Protein AF-N1VCI5-F1 (afdb_monomer_lite)

Radius of gyration: 15.34 Å; chains: 1; bounding box: 33×34×43 Å

pLDDT: mean 76.14, std 16.05, range [39.78, 93.62]

Organism: NCBI:txid1246476

Foldseek 3Di:
DDPVVLVVLLVVLLVLLLVVCPDPVLVVLLVVLCVLCVVVVNNLQSLLLSLLVSLLVSPDDPVVLVVVVVCCVVPDPDDAPDDRLSDDPDDPDDNNRSVVVLVVQCVVVVQGSDLDLVSLQVSQCSHHVDQDADDPGSHGSSSSSNSSSVSSVPD

Secondary structure (DSSP, 8-state):
--HHHHHHHHHHHHHHHHHHHHSHHHHHHHHHHHHHHHHTT-GGGHHHHHHHHHHHHHH--HHHHHHHHHHHHHH-SSS---S-TT--TT-SS-HHHHHHHHHHHHHHTT--S---HHHHHHHHHHHHS--SPPTT-SS-HHHHHHHHHHHHT--

Structure (mmCIF, N/CA/C/O backbone):
data_AF-N1VCI5-F1
#
_entry.id   AF-N1VCI5-F1
#
loop_
_atom_site.group_PDB
_atom_site.id
_atom_site.type_symbol
_atom_site.label_atom_id
_atom_site.label_alt_id
_atom_site.label_comp_id
_atom_site.label_asym_id
_atom_site.label_entity_id
_atom_site.label_seq_id
_atom_site.pdbx_PDB_ins_code
_atom_site.Cartn_x
_atom_site.Cartn_y
_atom_site.Cartn_z
_atom_site.occupancy
_atom_site.B_iso_or_equiv
_atom_site.auth_seq_id
_atom_site.auth_comp_id
_atom_site.auth_asym_id
_atom_site.auth_atom_id
_atom_site.pdbx_PDB_model_num
ATOM 1 N N . MET A 1 1 ? 17.242 1.698 -20.749 1.00 58.31 1 MET A N 1
ATOM 2 C CA . MET A 1 1 ? 15.888 1.192 -21.056 1.00 58.31 1 MET A CA 1
ATOM 3 C C . MET A 1 1 ? 15.281 2.105 -22.108 1.00 58.31 1 MET A C 1
ATOM 5 O O . MET A 1 1 ? 15.396 3.317 -21.944 1.00 58.31 1 MET A O 1
ATOM 9 N N . LYS A 1 2 ? 14.758 1.581 -23.223 1.00 74.69 2 LYS A N 1
ATOM 10 C CA . LYS A 1 2 ? 14.123 2.431 -24.247 1.00 74.69 2 LYS A CA 1
ATOM 11 C C . LYS A 1 2 ? 12.756 2.888 -23.717 1.00 74.69 2 LYS A C 1
ATOM 13 O O . LYS A 1 2 ? 12.156 2.175 -22.921 1.00 74.69 2 LYS A O 1
ATOM 18 N N . ARG A 1 3 ? 12.247 4.055 -24.143 1.00 75.00 3 ARG A N 1
ATOM 19 C CA . ARG A 1 3 ? 10.933 4.576 -23.687 1.00 75.00 3 ARG A CA 1
ATOM 20 C C . ARG A 1 3 ? 9.802 3.545 -23.842 1.00 75.00 3 ARG A C 1
ATOM 22 O O . ARG A 1 3 ? 9.004 3.387 -22.929 1.00 75.00 3 ARG A O 1
ATOM 29 N N . ALA A 1 4 ? 9.819 2.783 -24.935 1.00 78.31 4 ALA A N 1
ATOM 30 C CA . ALA A 1 4 ? 8.857 1.712 -25.197 1.00 78.31 4 ALA A CA 1
ATOM 31 C C . ALA A 1 4 ? 8.882 0.587 -24.139 1.00 78.31 4 ALA A C 1
ATOM 33 O O . ALA A 1 4 ? 7.831 0.100 -23.734 1.00 78.31 4 ALA A O 1
ATOM 34 N N . ASP A 1 5 ? 10.064 0.211 -23.639 1.00 80.25 5 ASP A N 1
ATOM 35 C CA . ASP A 1 5 ? 10.198 -0.829 -22.609 1.00 80.25 5 ASP A CA 1
ATOM 36 C C . ASP A 1 5 ? 9.600 -0.358 -21.271 1.00 80.25 5 ASP A C 1
ATOM 38 O O . ASP A 1 5 ? 9.019 -1.142 -20.521 1.00 80.25 5 ASP A O 1
ATOM 42 N N . GLN A 1 6 ? 9.719 0.942 -20.983 1.00 80.19 6 GLN A N 1
ATOM 43 C CA . GLN A 1 6 ? 9.170 1.556 -19.777 1.00 80.19 6 GLN A CA 1
ATOM 44 C C . GLN A 1 6 ? 7.643 1.642 -19.822 1.00 80.19 6 GLN A C 1
ATOM 46 O O . GLN A 1 6 ? 6.981 1.313 -18.841 1.00 80.19 6 GLN A O 1
ATOM 51 N N . GLU A 1 7 ? 7.083 2.054 -20.959 1.00 85.50 7 GLU A N 1
ATOM 52 C CA . GLU A 1 7 ? 5.633 2.100 -21.167 1.00 85.50 7 GLU A CA 1
ATOM 53 C C . GLU A 1 7 ? 5.015 0.705 -21.054 1.00 85.50 7 GLU A C 1
ATOM 55 O O . GLU A 1 7 ? 4.020 0.525 -20.348 1.00 85.50 7 GLU A O 1
ATOM 60 N N . TYR A 1 8 ? 5.649 -0.299 -21.663 1.00 86.50 8 TYR A N 1
ATOM 61 C CA . TYR A 1 8 ? 5.215 -1.688 -21.548 1.00 86.50 8 TYR A CA 1
ATOM 62 C C . TYR A 1 8 ? 5.256 -2.190 -20.096 1.00 86.50 8 TYR A C 1
ATOM 64 O O . TYR A 1 8 ? 4.297 -2.804 -19.624 1.00 86.50 8 TYR A O 1
ATOM 72 N N . ALA A 1 9 ? 6.328 -1.889 -19.354 1.00 84.31 9 ALA A N 1
ATOM 73 C CA . ALA A 1 9 ? 6.438 -2.260 -17.945 1.00 84.31 9 ALA A CA 1
ATOM 74 C C . ALA A 1 9 ? 5.326 -1.630 -17.090 1.00 84.31 9 ALA A C 1
ATOM 76 O O . ALA A 1 9 ? 4.718 -2.322 -16.274 1.00 84.31 9 ALA A O 1
ATOM 77 N N . VAL A 1 10 ? 5.013 -0.348 -17.309 1.00 88.56 10 VAL A N 1
ATOM 78 C CA . VAL A 1 10 ? 3.917 0.350 -16.615 1.00 88.56 10 VAL A CA 1
ATOM 79 C C . VAL A 1 10 ? 2.564 -0.282 -16.940 1.00 88.56 10 VAL A C 1
ATOM 81 O O . VAL A 1 10 ? 1.775 -0.527 -16.027 1.00 88.56 10 VAL A O 1
ATOM 84 N N . GLN A 1 11 ? 2.290 -0.583 -18.211 1.00 90.19 11 GLN A N 1
ATOM 85 C CA . GLN A 1 11 ? 1.029 -1.209 -18.624 1.00 90.19 11 GLN A CA 1
ATOM 86 C C . GLN A 1 11 ? 0.854 -2.597 -18.003 1.00 90.19 11 GLN A C 1
ATOM 88 O O . GLN A 1 11 ? -0.189 -2.881 -17.410 1.00 90.19 11 GLN A O 1
ATOM 93 N N . LEU A 1 12 ? 1.889 -3.439 -18.072 1.00 89.38 12 LEU A N 1
ATOM 94 C CA . LEU A 1 12 ? 1.866 -4.780 -17.490 1.00 89.38 12 LEU A CA 1
ATOM 95 C C . LEU A 1 12 ? 1.676 -4.731 -15.970 1.00 89.38 12 LEU A C 1
ATOM 97 O O . LEU A 1 12 ? 0.895 -5.501 -15.413 1.00 89.38 12 LEU A O 1
ATOM 101 N N . TYR A 1 13 ? 2.372 -3.814 -15.300 1.00 90.00 13 TYR A N 1
ATOM 102 C CA . TYR A 1 13 ? 2.244 -3.608 -13.863 1.00 90.00 13 TYR A CA 1
ATOM 103 C C . TYR A 1 13 ? 0.833 -3.157 -13.474 1.00 90.00 13 TYR A C 1
ATOM 105 O O . TYR A 1 13 ? 0.225 -3.720 -12.568 1.00 90.00 13 TYR A O 1
ATOM 113 N N . THR A 1 14 ? 0.277 -2.194 -14.213 1.00 92.81 14 THR A N 1
ATOM 114 C CA . THR A 1 14 ? -1.094 -1.703 -14.015 1.00 92.81 14 THR A CA 1
ATOM 115 C C . THR A 1 14 ? -2.109 -2.832 -14.153 1.00 92.81 14 THR A C 1
ATOM 117 O O . THR A 1 14 ? -2.995 -2.966 -13.312 1.00 92.81 14 THR A O 1
ATOM 120 N N . TRP A 1 15 ? -1.968 -3.669 -15.185 1.00 91.56 15 TRP A N 1
ATOM 121 C CA . TRP A 1 15 ? -2.847 -4.817 -15.394 1.00 91.56 15 TRP A CA 1
ATOM 122 C C . TRP A 1 15 ? -2.779 -5.811 -14.229 1.00 91.56 15 TRP A C 1
ATOM 124 O O . TRP A 1 15 ? -3.820 -6.203 -13.710 1.00 91.56 15 TRP A O 1
ATOM 134 N N . ARG A 1 16 ? -1.571 -6.142 -13.748 1.00 90.88 16 ARG A N 1
ATOM 135 C CA . ARG A 1 16 ? -1.387 -7.018 -12.577 1.00 90.88 16 ARG A CA 1
ATOM 136 C C . ARG A 1 16 ? -2.042 -6.457 -11.319 1.00 90.88 16 ARG A C 1
ATOM 138 O O . ARG A 1 16 ? -2.711 -7.194 -10.604 1.00 90.88 16 ARG A O 1
ATOM 145 N N . LEU A 1 17 ? -1.871 -5.160 -11.056 1.00 91.62 17 LEU A N 1
ATOM 146 C CA . LEU A 1 17 ? -2.495 -4.527 -9.896 1.00 91.62 17 LEU A CA 1
ATOM 147 C C . LEU A 1 17 ? -4.023 -4.525 -9.990 1.00 91.62 17 LEU A C 1
ATOM 149 O O . LEU A 1 17 ? -4.669 -4.733 -8.968 1.00 91.62 17 LEU A O 1
ATOM 153 N N . ARG A 1 18 ? -4.601 -4.324 -11.181 1.00 93.62 18 ARG A N 1
ATOM 154 C CA . ARG A 1 18 ? -6.057 -4.418 -11.389 1.00 93.62 18 ARG A CA 1
ATOM 155 C C . ARG A 1 18 ? -6.574 -5.829 -11.125 1.00 93.62 18 ARG A C 1
ATOM 157 O O . ARG A 1 18 ? -7.467 -5.993 -10.303 1.00 93.62 18 ARG A O 1
ATOM 164 N N . ASP A 1 19 ? -5.956 -6.831 -11.744 1.00 91.75 19 ASP A N 1
ATOM 165 C CA . ASP A 1 19 ? -6.318 -8.241 -11.550 1.00 91.75 19 ASP A CA 1
ATOM 166 C C . ASP A 1 19 ? -6.253 -8.638 -10.065 1.00 91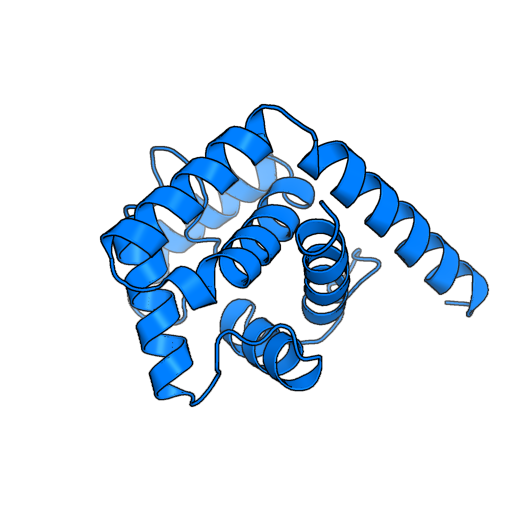.75 19 ASP A C 1
ATOM 168 O O . ASP A 1 19 ? -7.195 -9.187 -9.487 1.00 91.75 19 ASP A O 1
ATOM 172 N N . TYR A 1 20 ? -5.173 -8.253 -9.382 1.00 90.12 20 TYR A N 1
ATOM 173 C CA . TYR A 1 20 ? -5.030 -8.537 -7.962 1.00 90.12 20 TYR A CA 1
ATOM 174 C C . TYR A 1 20 ? -6.003 -7.731 -7.079 1.00 90.12 20 TYR A C 1
ATOM 176 O O . TYR A 1 20 ? -6.474 -8.258 -6.063 1.00 90.12 20 TYR A O 1
ATOM 184 N N . ALA A 1 21 ? -6.363 -6.500 -7.455 1.00 91.19 21 ALA A N 1
ATOM 185 C CA . ALA A 1 21 ? -7.360 -5.700 -6.740 1.00 91.19 21 ALA A CA 1
ATOM 186 C C . ALA A 1 21 ? -8.756 -6.355 -6.754 1.00 91.19 21 ALA A C 1
ATOM 188 O O . ALA A 1 21 ? -9.493 -6.279 -5.768 1.00 91.19 21 ALA A O 1
ATOM 189 N N . GLU A 1 22 ? -9.098 -7.079 -7.820 1.00 91.75 22 GLU A N 1
ATOM 190 C CA . GLU A 1 22 ? -10.356 -7.829 -7.928 1.00 91.75 22 GLU A CA 1
ATOM 191 C C . GLU A 1 22 ? -10.360 -9.125 -7.092 1.00 91.75 22 GLU A C 1
ATOM 193 O O . GLU A 1 22 ? -11.418 -9.703 -6.787 1.00 91.75 22 GLU A O 1
ATOM 198 N N . SER A 1 23 ? -9.190 -9.581 -6.637 1.00 90.00 23 SER A N 1
ATOM 199 C CA . SER A 1 23 ? -9.070 -10.799 -5.839 1.00 90.00 23 SER A CA 1
ATOM 200 C C . SER A 1 23 ? -9.863 -10.718 -4.524 1.00 90.00 23 SER A C 1
ATOM 202 O O . SER A 1 23 ? -9.940 -9.694 -3.838 1.00 90.00 23 SER A O 1
ATOM 204 N N . ALA A 1 24 ? -10.443 -11.847 -4.102 1.00 87.25 24 ALA A N 1
ATOM 205 C CA . ALA A 1 24 ? -11.151 -11.935 -2.819 1.00 87.25 24 ALA A CA 1
ATOM 206 C C . ALA A 1 24 ? -10.225 -11.694 -1.610 1.00 87.25 24 ALA A C 1
ATOM 208 O O . ALA A 1 24 ? -10.678 -11.348 -0.516 1.00 87.25 24 ALA A O 1
ATOM 209 N N . GLN A 1 25 ? -8.919 -11.913 -1.775 1.00 85.62 25 GLN A N 1
ATOM 210 C CA . GLN A 1 25 ? -7.925 -11.622 -0.749 1.00 85.62 25 GLN A CA 1
ATOM 211 C C . GLN A 1 25 ? -7.778 -10.116 -0.546 1.00 85.62 25 GLN A C 1
ATOM 213 O O . GLN A 1 25 ? -7.931 -9.647 0.585 1.00 85.62 25 GLN A O 1
ATOM 218 N N . PHE A 1 26 ? -7.532 -9.368 -1.623 1.00 88.19 26 PHE A N 1
ATOM 219 C CA . PHE A 1 26 ? -7.369 -7.924 -1.535 1.00 88.19 26 PHE A CA 1
ATOM 220 C C . PHE A 1 26 ? -8.660 -7.241 -1.078 1.00 88.19 26 PHE A C 1
ATOM 222 O O . PHE A 1 26 ? -8.623 -6.465 -0.127 1.00 88.19 26 PHE A O 1
ATOM 229 N N . ARG A 1 27 ? -9.823 -7.615 -1.634 1.00 90.06 27 ARG A N 1
ATOM 230 C CA . ARG A 1 27 ? -11.120 -7.040 -1.229 1.00 90.06 27 ARG A CA 1
ATOM 231 C C . ARG A 1 27 ? -11.401 -7.170 0.269 1.00 90.06 27 ARG A C 1
ATOM 233 O O . ARG A 1 27 ? -11.847 -6.212 0.895 1.00 90.06 27 ARG A O 1
ATOM 240 N N . ARG A 1 28 ? -11.087 -8.319 0.883 1.00 86.44 28 ARG A N 1
ATOM 241 C CA . ARG A 1 28 ? -11.224 -8.505 2.343 1.00 86.44 28 ARG A CA 1
ATOM 242 C C . ARG A 1 28 ? -10.301 -7.581 3.136 1.00 86.44 28 ARG A C 1
ATOM 244 O O . ARG A 1 28 ? -10.693 -7.069 4.182 1.00 86.44 28 ARG A O 1
ATOM 251 N N . MET A 1 29 ? -9.077 -7.380 2.655 1.00 85.94 29 MET A N 1
ATOM 252 C CA . MET A 1 29 ? -8.115 -6.480 3.286 1.00 85.94 29 MET A CA 1
ATOM 253 C C . MET A 1 29 ? -8.546 -5.017 3.149 1.00 85.94 29 MET A C 1
ATOM 255 O O . MET A 1 29 ? -8.586 -4.316 4.157 1.00 85.94 29 MET A O 1
ATOM 259 N N . ALA A 1 30 ? -8.948 -4.589 1.951 1.00 89.88 30 ALA A N 1
ATOM 260 C CA . ALA A 1 30 ? -9.464 -3.249 1.690 1.00 89.88 30 ALA A CA 1
ATOM 261 C C . ALA A 1 30 ? -10.689 -2.943 2.565 1.00 89.88 30 ALA A C 1
ATOM 263 O O . ALA A 1 30 ? -10.712 -1.937 3.264 1.00 89.88 30 ALA A O 1
ATOM 264 N N . GLN A 1 31 ? -11.662 -3.859 2.649 1.00 90.75 31 GLN A N 1
ATOM 265 C CA . GLN A 1 31 ? -12.815 -3.708 3.548 1.00 90.75 31 GLN A CA 1
ATOM 266 C C . GLN A 1 31 ? -12.405 -3.550 5.015 1.00 90.75 31 GLN A C 1
ATOM 268 O O . GLN A 1 31 ? -13.010 -2.772 5.749 1.00 90.75 31 GLN A O 1
ATOM 273 N N . ARG A 1 32 ? -11.381 -4.283 5.465 1.00 88.69 32 ARG A N 1
ATOM 274 C CA . ARG A 1 32 ? -10.871 -4.159 6.834 1.00 88.69 32 ARG A CA 1
ATOM 275 C C . ARG A 1 32 ? -10.215 -2.799 7.075 1.00 88.69 32 ARG A C 1
ATOM 277 O O . ARG A 1 32 ? -10.390 -2.253 8.160 1.00 88.69 32 ARG A O 1
ATOM 284 N N . ILE A 1 33 ? -9.489 -2.273 6.087 1.00 89.81 33 ILE A N 1
ATOM 285 C CA . ILE A 1 33 ? -8.920 -0.921 6.124 1.00 89.81 33 ILE A CA 1
ATOM 286 C C . ILE A 1 33 ? -10.054 0.101 6.216 1.00 89.81 33 ILE A C 1
ATOM 288 O O . ILE A 1 33 ? -10.072 0.850 7.184 1.00 89.81 33 ILE A O 1
ATOM 292 N N . HIS A 1 34 ? -11.036 0.052 5.308 1.00 91.50 34 HIS A N 1
ATOM 293 C CA . HIS A 1 34 ? -12.176 0.975 5.293 1.00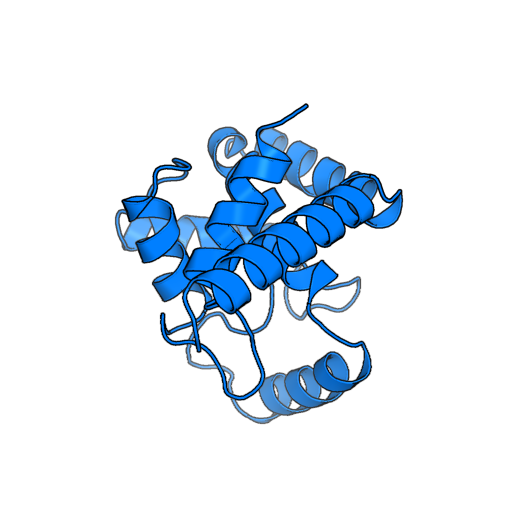 91.50 34 HIS A CA 1
ATOM 294 C C . HIS A 1 34 ? -12.941 0.996 6.618 1.00 91.50 34 HIS A C 1
ATOM 296 O O . HIS A 1 34 ? -13.117 2.062 7.200 1.00 91.50 34 HIS A O 1
ATOM 302 N N . ARG A 1 35 ? -13.330 -0.176 7.143 1.00 89.81 35 ARG A N 1
ATOM 303 C CA . ARG A 1 35 ? -14.041 -0.263 8.431 1.00 89.81 35 ARG A CA 1
ATOM 304 C C . ARG A 1 35 ? -13.232 0.338 9.571 1.00 89.81 35 ARG A C 1
ATOM 306 O O . ARG A 1 35 ? -13.787 0.989 10.447 1.00 89.81 35 ARG A O 1
ATOM 313 N N . TYR A 1 36 ? -11.922 0.094 9.577 1.00 88.44 36 TYR A N 1
ATOM 314 C CA . TYR A 1 36 ? -11.057 0.645 10.607 1.00 88.44 36 TYR A CA 1
ATOM 315 C C . TYR A 1 36 ? -10.953 2.167 10.496 1.00 88.44 36 TYR A C 1
ATOM 317 O O . TYR A 1 36 ? -11.175 2.860 11.484 1.00 88.44 36 TYR A O 1
ATOM 325 N N . THR A 1 37 ? -10.648 2.685 9.306 1.00 89.81 37 THR A N 1
ATOM 326 C CA . THR A 1 37 ? -10.525 4.128 9.071 1.00 89.81 37 THR A CA 1
ATOM 327 C C . THR A 1 37 ? -11.823 4.867 9.351 1.00 89.81 37 THR A C 1
ATOM 329 O O . THR A 1 37 ? -11.782 5.958 9.893 1.00 89.81 37 THR A O 1
ATOM 332 N N . GLU A 1 38 ? -12.968 4.260 9.049 1.00 90.81 38 GLU A N 1
ATOM 333 C CA . GLU A 1 38 ? -14.278 4.806 9.400 1.00 90.81 38 GLU A CA 1
ATOM 334 C C . GLU A 1 38 ? -14.477 4.842 10.918 1.00 90.81 38 GLU A C 1
ATOM 336 O O . GLU A 1 38 ? -14.804 5.885 11.473 1.00 90.81 38 GLU A O 1
ATOM 341 N N . SER A 1 39 ? -14.183 3.740 11.616 1.00 88.25 39 SER A N 1
ATOM 342 C CA . SER A 1 39 ? -14.325 3.675 13.078 1.00 88.25 39 SER A CA 1
ATOM 343 C C . SER A 1 39 ? -13.381 4.604 13.851 1.00 88.25 39 SER A C 1
ATOM 345 O O . SER A 1 39 ? -13.678 4.968 14.985 1.00 88.25 39 SER A O 1
ATOM 347 N N . ALA A 1 40 ? -12.237 4.953 13.259 1.00 85.31 40 ALA A N 1
ATOM 348 C CA . ALA A 1 40 ? -11.179 5.740 13.887 1.00 85.31 40 ALA A CA 1
ATOM 349 C C . ALA A 1 40 ? -11.135 7.202 13.404 1.00 85.31 40 ALA A C 1
ATOM 351 O O . ALA A 1 40 ? -10.190 7.908 13.748 1.00 85.31 40 ALA A O 1
ATOM 352 N N . ASP A 1 41 ? -12.125 7.642 12.616 1.00 89.19 41 ASP A N 1
ATOM 353 C CA . ASP A 1 41 ? -12.209 8.998 12.047 1.00 89.19 41 ASP A CA 1
ATOM 354 C C . ASP A 1 41 ? -10.984 9.381 11.182 1.00 89.19 41 ASP A C 1
ATOM 356 O O . ASP A 1 41 ? -10.400 10.458 11.282 1.00 89.19 41 ASP A O 1
ATOM 360 N N . TYR A 1 42 ? -10.561 8.433 10.339 1.00 88.56 42 TYR A N 1
ATOM 361 C CA . TYR A 1 42 ? -9.463 8.545 9.369 1.00 88.56 42 TYR A CA 1
ATOM 362 C C . TYR A 1 42 ? -9.917 8.196 7.944 1.00 88.56 42 TYR A C 1
ATOM 364 O O . TYR A 1 42 ? -9.144 7.633 7.161 1.00 88.56 42 TYR A O 1
ATOM 372 N N . ILE A 1 43 ? -11.185 8.448 7.614 1.00 88.12 43 ILE A N 1
ATOM 373 C CA . ILE A 1 43 ? -11.820 8.053 6.344 1.00 88.12 43 ILE A CA 1
ATOM 374 C C . ILE A 1 43 ? -11.006 8.543 5.142 1.00 88.12 43 ILE A C 1
ATOM 376 O O . ILE A 1 43 ? -10.837 7.816 4.162 1.00 88.12 43 ILE A O 1
ATOM 380 N N . GLU A 1 44 ? -10.437 9.742 5.246 1.00 89.50 44 GLU A N 1
ATOM 381 C CA . GLU A 1 44 ? -9.638 10.373 4.205 1.00 89.50 44 GLU A CA 1
ATOM 382 C C . GLU A 1 44 ? -8.384 9.560 3.834 1.00 89.50 44 GLU A C 1
ATOM 384 O O . GLU A 1 44 ? -7.930 9.609 2.693 1.00 89.50 44 GLU A O 1
ATOM 389 N N . TRP A 1 45 ? -7.869 8.731 4.749 1.00 89.75 45 TRP A N 1
ATOM 390 C CA . TRP A 1 45 ? -6.684 7.897 4.525 1.00 89.75 45 TRP A CA 1
ATOM 391 C C . TRP A 1 45 ? -6.981 6.582 3.810 1.00 89.75 45 TRP A C 1
ATOM 393 O O . TRP A 1 45 ? -6.048 5.940 3.326 1.00 89.75 45 TRP A O 1
ATOM 403 N N . ALA A 1 46 ? -8.242 6.151 3.739 1.00 90.38 46 ALA A N 1
ATOM 404 C CA . ALA A 1 46 ? -8.586 4.795 3.321 1.00 90.38 46 ALA A CA 1
ATOM 405 C C . ALA A 1 46 ? -8.015 4.434 1.940 1.00 90.38 46 ALA A C 1
ATOM 407 O O . ALA A 1 46 ? -7.378 3.393 1.790 1.00 90.38 46 ALA A O 1
ATOM 408 N N . ASN A 1 47 ? -8.149 5.326 0.955 1.00 91.06 47 ASN A N 1
ATOM 409 C CA . ASN A 1 47 ? -7.669 5.075 -0.406 1.00 91.06 47 ASN A CA 1
ATOM 410 C C . ASN A 1 47 ? -6.138 5.013 -0.488 1.00 91.06 47 ASN A C 1
ATOM 412 O O . ASN A 1 47 ? -5.588 4.153 -1.179 1.00 91.06 47 ASN A O 1
ATOM 416 N N . LEU A 1 48 ? -5.437 5.875 0.253 1.00 89.88 48 LEU A N 1
ATOM 417 C CA . LEU A 1 48 ? -3.977 5.845 0.330 1.00 89.88 48 LEU A CA 1
ATOM 418 C C . LEU A 1 48 ? -3.494 4.543 0.988 1.00 89.88 48 LEU A C 1
ATOM 420 O O . LEU A 1 48 ? -2.605 3.873 0.465 1.00 89.88 48 LEU A O 1
ATOM 424 N N . LEU A 1 49 ? -4.127 4.138 2.091 1.00 89.31 49 LEU A N 1
ATOM 425 C CA . LEU A 1 49 ? -3.815 2.896 2.804 1.00 89.31 49 LEU A CA 1
ATOM 426 C C . LEU A 1 49 ? -4.104 1.655 1.943 1.00 89.31 49 LEU A C 1
ATOM 428 O O . LEU A 1 49 ? -3.284 0.738 1.903 1.00 89.31 49 LEU A O 1
ATOM 432 N N . CYS A 1 50 ? -5.213 1.643 1.199 1.00 90.62 50 CYS A N 1
ATOM 433 C CA . CYS A 1 50 ? -5.527 0.599 0.223 1.00 90.62 50 CYS A CA 1
ATOM 434 C C . CYS A 1 50 ? -4.500 0.550 -0.918 1.00 90.62 50 CYS A C 1
ATOM 436 O O . CYS A 1 50 ? -4.094 -0.540 -1.312 1.00 90.62 50 CYS A O 1
ATOM 438 N N . SER A 1 51 ? -4.024 1.701 -1.401 1.00 90.81 51 SER A N 1
ATOM 439 C CA . SER A 1 51 ? -2.997 1.774 -2.452 1.00 90.81 51 SER A CA 1
ATOM 440 C C . SER A 1 51 ? -1.667 1.182 -1.984 1.00 90.81 51 SER A C 1
ATOM 442 O O . SER A 1 51 ? -1.070 0.369 -2.686 1.00 90.81 51 SER A O 1
ATOM 444 N N . ILE A 1 52 ? -1.236 1.514 -0.762 1.00 86.81 52 ILE A N 1
ATOM 445 C CA . ILE A 1 52 ? -0.046 0.918 -0.131 1.00 86.81 52 ILE A CA 1
ATOM 446 C C . ILE A 1 52 ? -0.227 -0.593 -0.004 1.00 86.81 52 ILE A C 1
ATOM 448 O O . ILE A 1 52 ? 0.642 -1.365 -0.400 1.00 86.81 52 ILE A O 1
ATOM 452 N N . ALA A 1 53 ? -1.370 -1.027 0.530 1.00 86.38 53 ALA A N 1
ATOM 453 C CA . ALA A 1 53 ? -1.655 -2.441 0.711 1.00 86.38 53 ALA A CA 1
ATOM 454 C C . ALA A 1 53 ? -1.652 -3.201 -0.627 1.00 86.38 53 ALA A C 1
ATOM 456 O O . ALA A 1 53 ? -1.202 -4.347 -0.675 1.00 86.38 53 ALA A O 1
ATOM 457 N N . LEU A 1 54 ? -2.110 -2.569 -1.711 1.00 89.00 54 LEU A N 1
ATOM 458 C CA . LEU A 1 54 ? -2.135 -3.155 -3.047 1.00 89.00 54 LEU A CA 1
ATOM 459 C C . LEU A 1 54 ? -0.715 -3.382 -3.581 1.00 89.00 54 LEU A C 1
ATOM 461 O O . LEU A 1 54 ? -0.394 -4.507 -3.959 1.00 89.00 54 LEU A O 1
ATOM 465 N N . VAL A 1 55 ? 0.153 -2.364 -3.521 1.00 87.38 55 VAL A N 1
ATOM 466 C CA . VAL A 1 55 ? 1.569 -2.485 -3.922 1.00 87.38 55 VAL A CA 1
ATOM 467 C C . VAL A 1 55 ? 2.277 -3.560 -3.097 1.00 87.38 55 VAL A C 1
ATOM 469 O O . VAL A 1 55 ? 2.868 -4.491 -3.642 1.00 87.38 55 VAL A O 1
ATOM 472 N N . GLU A 1 56 ? 2.176 -3.470 -1.771 1.00 81.00 56 GLU A N 1
ATOM 473 C CA . GLU A 1 56 ? 2.926 -4.330 -0.849 1.00 81.00 56 GLU A CA 1
ATOM 474 C C . GLU A 1 56 ? 2.522 -5.804 -0.943 1.00 81.00 56 GLU A C 1
ATOM 476 O O . GLU A 1 56 ? 3.348 -6.695 -0.725 1.00 81.00 56 GLU A O 1
ATOM 481 N N . THR A 1 57 ? 1.252 -6.086 -1.246 1.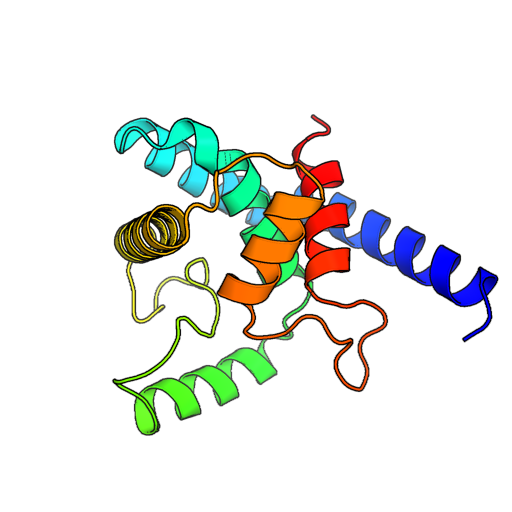00 80.44 57 THR A N 1
ATOM 482 C CA . THR A 1 57 ? 0.767 -7.469 -1.324 1.00 80.44 57 THR A CA 1
ATOM 483 C C . THR A 1 57 ? 0.823 -8.069 -2.728 1.00 80.44 57 THR A C 1
ATOM 485 O O . THR A 1 57 ? 0.884 -9.295 -2.822 1.00 80.44 57 THR A O 1
ATOM 488 N N . ASN A 1 58 ? 0.900 -7.248 -3.783 1.00 82.81 58 ASN A N 1
ATOM 489 C CA . ASN A 1 58 ? 1.169 -7.710 -5.146 1.00 82.81 58 ASN A CA 1
ATOM 490 C C . ASN A 1 58 ? 2.648 -8.082 -5.361 1.00 82.81 58 ASN A C 1
ATOM 492 O O . ASN A 1 58 ? 2.944 -9.123 -5.943 1.00 82.81 58 ASN A O 1
ATOM 496 N N . GLU A 1 59 ? 3.585 -7.258 -4.876 1.00 70.19 59 GLU A N 1
ATOM 497 C CA . GLU A 1 59 ? 5.009 -7.380 -5.236 1.00 70.19 59 GLU A CA 1
ATOM 498 C C . GLU A 1 59 ? 5.794 -8.438 -4.440 1.00 70.19 59 GLU A C 1
ATOM 500 O O . GLU A 1 59 ? 6.761 -9.016 -4.942 1.00 70.19 59 GLU A O 1
ATOM 505 N N . ARG A 1 60 ? 5.425 -8.739 -3.187 1.00 58.62 60 ARG A N 1
ATOM 506 C CA . ARG A 1 60 ? 6.314 -9.535 -2.319 1.00 58.62 60 ARG A CA 1
ATOM 507 C C . ARG A 1 60 ? 6.097 -11.047 -2.432 1.00 58.62 60 ARG A C 1
ATOM 509 O O . ARG A 1 60 ? 5.143 -11.605 -1.878 1.00 58.62 60 ARG A O 1
ATOM 516 N N . ARG A 1 61 ? 7.063 -11.766 -3.020 1.00 52.06 61 ARG A N 1
ATOM 517 C CA . ARG A 1 61 ? 7.182 -13.242 -2.922 1.00 52.06 61 ARG A CA 1
ATOM 518 C C . ARG A 1 61 ? 7.261 -13.690 -1.451 1.00 52.06 61 ARG A C 1
ATOM 520 O O . ARG A 1 61 ? 8.055 -13.147 -0.691 1.00 52.06 61 ARG A O 1
ATOM 527 N N . LEU A 1 62 ? 6.477 -14.707 -1.062 1.00 50.19 62 LEU A N 1
ATOM 528 C CA . LEU A 1 62 ? 6.384 -15.271 0.307 1.00 50.19 62 LEU A CA 1
ATOM 529 C C . LEU A 1 62 ? 7.734 -15.507 1.003 1.00 50.19 62 LEU A C 1
ATOM 531 O O . LEU A 1 62 ? 7.845 -15.266 2.199 1.00 50.19 62 LEU A O 1
ATOM 535 N N . LEU A 1 63 ? 8.750 -15.951 0.262 1.00 42.16 63 LEU A N 1
ATOM 536 C CA . LEU A 1 63 ? 10.059 -16.314 0.813 1.00 42.16 63 LEU A CA 1
ATOM 537 C C . LEU A 1 63 ? 10.885 -15.106 1.278 1.00 42.16 63 LEU A C 1
ATOM 539 O O . LEU A 1 63 ? 11.523 -15.178 2.324 1.00 42.16 63 LEU A O 1
ATOM 543 N N . ILE A 1 64 ? 10.823 -13.983 0.558 1.00 52.12 64 ILE A N 1
ATOM 544 C CA . ILE A 1 64 ? 11.533 -12.749 0.936 1.00 52.12 64 ILE A CA 1
ATOM 545 C C . ILE A 1 64 ? 10.939 -12.188 2.244 1.00 52.12 64 ILE A C 1
ATOM 547 O O . ILE A 1 64 ? 11.680 -11.747 3.120 1.00 52.12 64 ILE A O 1
ATOM 551 N N . ARG A 1 65 ? 9.622 -12.371 2.455 1.00 54.94 65 ARG A N 1
ATOM 552 C CA . ARG A 1 65 ? 8.898 -11.974 3.683 1.00 54.94 65 ARG A CA 1
ATOM 553 C C . ARG A 1 65 ? 9.439 -12.645 4.949 1.00 54.94 65 ARG A C 1
ATOM 555 O O . ARG A 1 65 ? 9.457 -12.029 6.008 1.00 54.94 65 ARG A O 1
ATOM 562 N N . GLY A 1 66 ? 9.852 -13.912 4.860 1.00 45.81 66 GLY A N 1
ATOM 563 C CA . GLY A 1 66 ? 10.358 -14.659 6.017 1.00 45.81 66 GLY A CA 1
ATOM 564 C C . GLY A 1 66 ? 11.745 -14.193 6.463 1.00 45.81 66 GLY A C 1
ATOM 565 O O . GLY A 1 66 ? 12.024 -14.109 7.660 1.00 45.81 66 GLY A O 1
ATOM 566 N N . VAL A 1 67 ? 12.599 -13.843 5.499 1.00 51.38 67 VAL A N 1
ATOM 567 C CA . VAL A 1 67 ? 13.977 -13.402 5.753 1.00 51.38 67 VAL A CA 1
ATOM 568 C C . VAL A 1 67 ? 13.994 -11.996 6.349 1.00 51.38 67 VAL A C 1
ATOM 570 O O . VAL A 1 67 ? 14.648 -11.772 7.367 1.00 51.38 67 VAL A O 1
ATOM 573 N N . GLU A 1 68 ? 13.217 -11.073 5.778 1.00 51.28 68 GLU A N 1
ATOM 574 C CA . GLU A 1 68 ? 13.113 -9.695 6.273 1.00 51.28 68 GLU A CA 1
ATOM 575 C C . GLU A 1 68 ? 12.502 -9.634 7.684 1.00 51.28 68 GLU A C 1
ATOM 577 O O . GLU A 1 68 ? 12.999 -8.906 8.542 1.00 51.28 68 GLU A O 1
ATOM 582 N N . TRP A 1 69 ? 11.479 -10.454 7.964 1.00 52.69 69 TRP A N 1
ATOM 583 C CA . TRP A 1 69 ? 10.885 -10.584 9.300 1.00 52.69 69 TRP A CA 1
ATOM 584 C C . TRP A 1 69 ? 11.907 -11.036 10.348 1.00 52.69 69 TRP A C 1
ATOM 586 O O . TRP A 1 69 ? 12.016 -10.435 11.417 1.00 52.69 69 TRP A O 1
ATOM 596 N N . THR A 1 70 ? 12.687 -12.066 10.016 1.00 50.41 70 THR A N 1
ATOM 597 C CA . THR A 1 70 ? 13.707 -12.624 10.911 1.00 50.41 70 THR A CA 1
ATOM 598 C C . THR A 1 70 ? 14.781 -11.582 11.221 1.00 50.41 70 THR A C 1
ATOM 600 O O . THR A 1 70 ? 15.139 -11.385 12.380 1.00 50.41 70 THR A O 1
ATOM 603 N N . PHE A 1 71 ? 15.237 -10.843 10.208 1.00 53.41 71 PHE A N 1
ATOM 604 C CA . PHE A 1 71 ? 16.212 -9.772 10.397 1.00 53.41 71 PHE A CA 1
ATOM 605 C C . PHE A 1 71 ? 15.652 -8.593 11.197 1.00 53.41 71 PHE A C 1
ATOM 607 O O . PHE A 1 71 ? 16.342 -8.086 12.076 1.00 53.41 71 PHE A O 1
ATOM 614 N N . HIS A 1 72 ? 14.410 -8.165 10.957 1.00 52.97 72 HIS A N 1
ATOM 615 C CA . HIS A 1 72 ? 13.871 -6.994 11.648 1.00 52.97 72 HIS A CA 1
ATOM 616 C C . HIS A 1 72 ? 13.611 -7.261 13.141 1.00 52.97 72 HIS A C 1
ATOM 618 O O . HIS A 1 72 ? 13.900 -6.390 13.968 1.00 52.97 72 HIS A O 1
ATOM 624 N N . VAL A 1 73 ? 13.142 -8.467 13.493 1.00 55.72 73 VAL A N 1
ATOM 625 C CA . VAL A 1 73 ? 12.973 -8.911 14.891 1.00 55.72 73 VAL A CA 1
ATOM 626 C C . VAL A 1 73 ? 14.320 -9.030 15.608 1.00 55.72 73 VAL A C 1
ATOM 628 O O . VAL A 1 73 ? 14.417 -8.667 16.779 1.00 55.72 73 VAL A O 1
ATOM 631 N N . LEU A 1 74 ? 15.361 -9.505 14.917 1.00 52.22 74 LEU A N 1
ATOM 632 C CA . LEU A 1 74 ? 16.682 -9.718 15.513 1.00 52.22 74 LEU A CA 1
ATOM 633 C C . LEU A 1 74 ? 17.553 -8.452 15.570 1.00 52.22 74 LEU A C 1
ATOM 635 O O . LEU A 1 74 ? 18.400 -8.359 16.454 1.00 52.22 74 LEU A O 1
ATOM 639 N N . ALA A 1 75 ? 17.372 -7.487 14.659 1.00 49.88 75 ALA A N 1
ATOM 640 C CA . ALA A 1 75 ? 18.348 -6.412 14.458 1.00 49.88 75 ALA A CA 1
ATOM 641 C C . ALA A 1 75 ? 17.913 -5.006 14.919 1.00 49.88 75 ALA A C 1
ATOM 643 O O . ALA A 1 75 ? 18.779 -4.227 15.314 1.00 49.88 75 ALA A O 1
ATOM 644 N N . PHE A 1 76 ? 16.624 -4.628 14.896 1.00 49.28 76 PHE A N 1
ATOM 645 C CA . PHE A 1 76 ? 16.255 -3.207 15.056 1.00 49.28 76 PHE A CA 1
ATOM 646 C C . PHE A 1 76 ? 14.940 -2.958 15.805 1.00 49.28 76 PHE A C 1
ATOM 648 O O . PHE A 1 76 ? 13.869 -2.858 15.215 1.00 49.28 76 PHE A O 1
ATOM 655 N N . GLY A 1 77 ? 15.048 -2.685 17.108 1.00 45.78 77 GLY A N 1
ATOM 656 C CA . GLY A 1 77 ? 13.996 -2.033 17.898 1.00 45.78 77 GLY A CA 1
ATOM 657 C C . GLY A 1 77 ? 13.974 -0.496 17.804 1.00 45.78 77 GLY A C 1
ATOM 658 O O . GLY A 1 77 ? 13.324 0.129 18.641 1.00 45.78 77 GLY A O 1
ATOM 659 N N . ARG A 1 78 ? 14.717 0.151 16.882 1.00 44.00 78 ARG A N 1
ATOM 660 C CA . ARG A 1 78 ? 15.021 1.598 17.009 1.00 44.00 78 ARG A CA 1
ATOM 661 C C . ARG A 1 78 ? 14.968 2.522 15.782 1.00 44.00 78 ARG A C 1
ATOM 663 O O . ARG A 1 78 ? 15.168 3.715 15.985 1.00 44.00 78 ARG A O 1
ATOM 670 N N . SER A 1 79 ? 14.635 2.106 14.563 1.00 40.09 79 SER A N 1
ATOM 671 C CA . SER A 1 79 ? 14.678 3.071 13.443 1.00 40.09 79 SER A CA 1
ATOM 672 C C . SER A 1 79 ? 13.811 2.690 12.252 1.00 40.09 79 SER A C 1
ATOM 674 O O . SER A 1 79 ? 14.027 1.640 11.667 1.00 40.09 79 SER A O 1
ATOM 676 N N . GLY A 1 80 ? 12.905 3.605 11.878 1.00 43.50 80 GLY A N 1
ATOM 677 C CA . GLY A 1 80 ? 12.153 3.595 10.619 1.00 43.50 80 GLY A CA 1
ATOM 678 C C . GLY A 1 80 ? 11.042 2.547 10.567 1.00 43.50 80 GLY A C 1
ATOM 679 O O . GLY A 1 80 ? 11.280 1.370 10.798 1.00 43.50 80 GLY A O 1
ATOM 680 N N . LEU A 1 81 ? 9.813 2.967 10.252 1.00 45.31 81 LEU A N 1
ATOM 681 C CA . LEU A 1 81 ? 8.789 2.031 9.788 1.00 45.31 81 LEU A CA 1
ATOM 682 C C . LEU A 1 81 ? 9.351 1.331 8.544 1.00 45.31 81 LEU A C 1
ATOM 684 O O . LEU A 1 81 ? 9.383 1.945 7.487 1.00 45.31 81 LEU A O 1
ATOM 688 N N . THR A 1 82 ? 9.795 0.083 8.642 1.00 46.81 82 THR A N 1
ATOM 689 C CA . THR A 1 82 ? 9.999 -0.745 7.450 1.00 46.81 82 THR A CA 1
ATOM 690 C C . THR A 1 82 ? 9.295 -2.085 7.619 1.00 46.81 82 THR A C 1
ATOM 692 O O . THR A 1 82 ? 9.172 -2.600 8.728 1.00 46.81 82 THR A O 1
ATOM 695 N N . LEU A 1 83 ? 8.821 -2.614 6.481 1.00 51.09 83 LEU A N 1
ATOM 696 C CA . LEU A 1 83 ? 8.155 -3.913 6.266 1.00 51.09 83 LEU A CA 1
ATOM 697 C C . LEU A 1 83 ? 6.625 -4.000 6.458 1.00 51.09 83 LEU A C 1
ATOM 699 O O . LEU A 1 83 ? 6.122 -5.012 6.929 1.00 51.09 83 LEU A O 1
ATOM 703 N N . GLY A 1 84 ? 5.859 -3.001 6.002 1.00 51.44 84 GLY A N 1
ATOM 704 C CA . GLY A 1 84 ? 4.445 -3.219 5.644 1.00 51.44 84 GLY A CA 1
ATOM 705 C C . GLY A 1 84 ? 3.467 -3.493 6.817 1.00 51.44 84 GLY A C 1
ATOM 706 O O . GLY A 1 84 ? 3.239 -4.641 7.181 1.00 51.44 84 GLY A O 1
ATOM 707 N N . PRO A 1 85 ? 2.737 -2.494 7.337 1.00 51.25 85 PRO A N 1
ATOM 708 C CA . PRO A 1 85 ? 1.841 -2.565 8.494 1.00 51.25 85 PRO A CA 1
ATOM 709 C C . PRO A 1 85 ? 0.601 -3.414 8.203 1.00 51.25 85 PRO A C 1
ATOM 711 O O . PRO A 1 85 ? -0.096 -3.864 9.110 1.00 51.25 85 PRO A O 1
ATOM 714 N N . PHE A 1 86 ? 0.326 -3.619 6.915 1.00 55.00 86 PHE A N 1
ATOM 715 C CA . PHE A 1 86 ? -0.804 -4.374 6.403 1.00 55.00 86 PHE A CA 1
ATOM 716 C C . PHE A 1 86 ? -0.524 -5.885 6.320 1.00 55.00 86 PHE A C 1
ATOM 718 O O . PHE A 1 86 ? -1.411 -6.650 5.939 1.00 55.00 86 PHE A O 1
ATOM 725 N 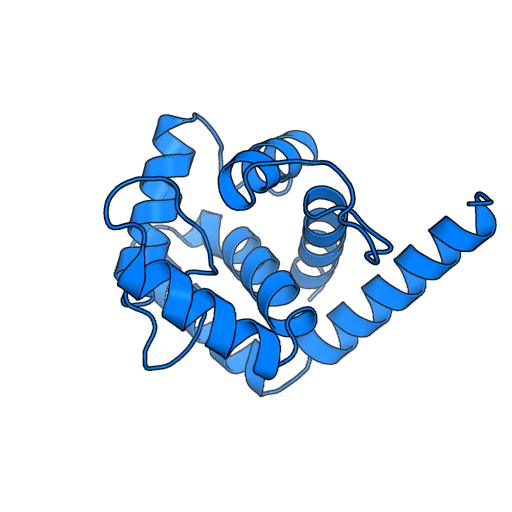N . GLN A 1 87 ? 0.680 -6.347 6.687 1.00 50.56 87 GLN A N 1
ATOM 726 C CA . GLN A 1 87 ? 1.077 -7.747 6.535 1.00 50.56 87 GLN A CA 1
ATOM 727 C C . GLN A 1 87 ? 0.664 -8.641 7.723 1.00 50.56 87 GLN A C 1
ATOM 729 O O . GLN A 1 87 ? 1.302 -8.665 8.761 1.00 50.56 87 GLN A O 1
ATOM 734 N N . LEU A 1 88 ? -0.341 -9.496 7.493 1.00 40.12 88 LEU A N 1
ATOM 735 C CA . LEU A 1 88 ? -0.593 -10.792 8.158 1.00 40.12 88 LEU A CA 1
ATOM 736 C C . LEU A 1 88 ? -0.960 -10.827 9.661 1.00 40.12 88 LEU A C 1
ATOM 738 O O . LEU A 1 88 ? -0.659 -9.959 10.470 1.00 40.12 88 LEU A O 1
ATOM 742 N N . ARG A 1 89 ? -1.616 -11.941 10.027 1.00 39.81 89 ARG A N 1
ATOM 743 C CA . ARG A 1 89 ? -2.094 -12.342 11.370 1.00 39.81 89 ARG A CA 1
ATOM 744 C C . ARG A 1 89 ? -1.028 -12.248 12.482 1.00 39.81 89 ARG A C 1
ATOM 746 O O . ARG A 1 89 ? -1.408 -12.199 13.645 1.00 39.81 89 ARG A O 1
ATOM 753 N N . ASN A 1 90 ? 0.254 -12.183 12.103 1.00 39.78 90 ASN A N 1
ATOM 754 C CA . ASN A 1 90 ? 1.429 -12.186 12.977 1.00 39.78 90 ASN A CA 1
ATOM 755 C C . ASN A 1 90 ? 2.377 -10.987 12.737 1.00 39.78 90 ASN A C 1
ATOM 757 O O . ASN A 1 90 ? 3.544 -11.073 13.118 1.00 39.78 90 ASN A O 1
ATOM 761 N N . SER A 1 91 ? 1.936 -9.894 12.090 1.00 48.59 91 SER A N 1
ATOM 762 C CA . SER A 1 91 ? 2.741 -8.658 12.089 1.00 48.59 91 SER A CA 1
ATOM 763 C C . SER A 1 91 ? 3.046 -8.251 13.535 1.00 48.59 91 SER A C 1
ATOM 765 O O . SER A 1 91 ? 2.178 -8.417 14.403 1.00 48.59 91 SER A O 1
ATOM 767 N N . PRO A 1 92 ? 4.244 -7.695 13.816 1.00 50.72 92 PRO A N 1
ATOM 768 C CA . PRO A 1 92 ? 4.576 -7.219 15.157 1.00 50.72 92 PRO A CA 1
ATOM 769 C C . PRO A 1 92 ? 3.563 -6.177 15.644 1.00 50.72 92 PRO A C 1
ATOM 771 O O . PRO A 1 92 ? 3.401 -5.983 16.849 1.00 50.72 92 PRO A O 1
ATOM 774 N N . TRP A 1 93 ? 2.865 -5.511 14.719 1.00 54.81 93 TRP A N 1
ATOM 775 C CA . TRP A 1 93 ? 1.838 -4.523 15.010 1.00 54.81 93 TRP A CA 1
ATOM 776 C C . TRP A 1 93 ? 0.460 -5.007 14.564 1.00 54.81 93 TRP A C 1
ATOM 778 O O . TRP A 1 93 ? 0.271 -5.515 13.456 1.00 54.81 93 TRP A O 1
ATOM 788 N N . LYS A 1 94 ? -0.546 -4.776 15.414 1.00 70.06 94 LYS A N 1
ATOM 789 C CA . LYS A 1 94 ? -1.946 -4.864 14.993 1.00 70.06 94 LYS A CA 1
ATOM 790 C C . LYS A 1 94 ? -2.173 -3.848 13.874 1.00 70.06 94 LYS A C 1
ATOM 792 O O . LYS A 1 94 ? -1.669 -2.731 13.965 1.00 70.06 94 LYS A O 1
ATOM 797 N N . LEU A 1 95 ? -2.974 -4.220 12.872 1.00 73.00 95 LEU A N 1
ATOM 798 C CA . LEU A 1 95 ? -3.349 -3.346 11.751 1.00 73.00 95 LEU A CA 1
ATOM 799 C C . LEU A 1 95 ? -3.720 -1.927 12.218 1.00 73.00 95 LEU A C 1
ATOM 801 O O . LEU A 1 95 ? -3.248 -0.954 11.646 1.00 73.00 95 LEU A O 1
ATOM 805 N N . SER A 1 96 ? -4.509 -1.828 13.290 1.00 76.88 96 SER A N 1
ATOM 806 C CA . SER A 1 96 ? -4.929 -0.563 13.897 1.00 76.88 96 SER A CA 1
ATOM 807 C C . SER A 1 96 ? -3.752 0.306 14.342 1.00 76.88 96 SER A C 1
ATOM 809 O O . SER A 1 96 ? -3.576 1.416 13.852 1.00 76.88 96 SER A O 1
ATOM 811 N N . SER A 1 97 ? -2.878 -0.241 15.191 1.00 77.00 97 SER A N 1
ATOM 812 C CA . SER A 1 97 ? -1.678 0.443 15.688 1.00 77.00 97 SER A CA 1
ATOM 813 C C . SER A 1 97 ? -0.730 0.846 14.564 1.00 77.00 97 SER A C 1
ATOM 815 O O . SER A 1 97 ? -0.001 1.829 14.663 1.00 77.00 97 SER A O 1
ATOM 817 N N . ALA A 1 98 ? -0.713 0.056 13.499 1.00 76.75 98 ALA A N 1
ATOM 818 C CA . ALA A 1 98 ? 0.150 0.267 12.363 1.00 76.75 98 ALA A CA 1
ATOM 819 C C . ALA A 1 98 ? -0.373 1.409 11.466 1.00 76.75 98 ALA A C 1
ATOM 821 O O . ALA A 1 98 ? 0.407 2.278 11.075 1.00 76.75 98 ALA A O 1
ATOM 822 N N . ILE A 1 99 ? -1.694 1.474 11.248 1.00 82.44 99 ILE A N 1
ATOM 823 C CA . ILE A 1 99 ? -2.374 2.608 10.604 1.00 82.44 99 ILE A CA 1
ATOM 824 C C . ILE A 1 99 ? -2.214 3.887 11.440 1.00 82.44 99 ILE A C 1
ATOM 826 O O . ILE A 1 99 ? -1.788 4.905 10.907 1.00 82.44 99 ILE A O 1
ATOM 830 N N . GLU A 1 100 ? -2.477 3.845 12.749 1.00 82.94 100 GLU A N 1
ATOM 831 C CA . GLU A 1 100 ? -2.334 5.011 13.637 1.00 82.94 100 GLU A CA 1
ATOM 832 C C . GLU A 1 100 ? -0.919 5.591 13.603 1.00 82.94 100 GLU A C 1
ATOM 834 O O . GLU A 1 100 ? -0.734 6.792 13.418 1.00 82.94 100 GLU A O 1
ATOM 839 N N . ARG A 1 101 ? 0.103 4.737 13.753 1.00 79.75 101 ARG A N 1
ATOM 840 C CA . ARG A 1 101 ? 1.508 5.166 13.714 1.00 79.75 101 ARG A CA 1
ATOM 841 C C . ARG A 1 101 ? 1.867 5.804 12.384 1.00 79.75 101 ARG A C 1
ATOM 843 O O . ARG A 1 101 ? 2.586 6.802 12.369 1.00 79.75 101 ARG A O 1
ATOM 850 N N . LEU A 1 102 ? 1.378 5.231 11.291 1.00 80.75 102 LEU A N 1
ATOM 851 C CA . LEU A 1 102 ? 1.597 5.756 9.956 1.00 80.75 102 LEU A CA 1
ATOM 852 C C . LEU A 1 102 ? 0.967 7.142 9.787 1.00 80.75 102 LEU A C 1
ATOM 854 O O . LEU A 1 102 ? 1.660 8.072 9.381 1.00 80.75 102 LEU A O 1
ATOM 858 N N . ILE A 1 103 ? -0.301 7.302 10.167 1.00 84.88 103 ILE A N 1
ATOM 859 C CA . ILE A 1 103 ? -1.013 8.585 10.095 1.00 84.88 103 ILE A CA 1
ATOM 860 C C . ILE A 1 103 ? -0.329 9.630 10.980 1.00 84.88 103 ILE A C 1
ATOM 862 O O . ILE A 1 103 ? -0.078 10.751 10.540 1.00 84.88 103 ILE A O 1
ATOM 866 N N . LEU A 1 104 ? 0.043 9.269 12.212 1.00 84.62 104 LEU A N 1
ATOM 867 C CA . LEU A 1 104 ? 0.776 10.156 13.118 1.00 84.62 104 LEU A CA 1
ATOM 868 C C . LEU A 1 104 ? 2.112 10.602 12.519 1.00 84.62 104 LEU A C 1
ATOM 870 O O . LEU A 1 104 ? 2.470 11.776 12.621 1.00 84.62 104 LEU A O 1
ATOM 874 N N . LEU A 1 105 ? 2.856 9.689 11.891 1.00 80.69 105 LEU A N 1
ATOM 875 C CA . LEU A 1 105 ? 4.122 10.023 11.248 1.00 80.69 105 LEU A CA 1
ATOM 876 C C . LEU A 1 105 ? 3.918 10.940 10.036 1.00 80.69 105 LEU A C 1
ATOM 878 O O . LEU A 1 105 ? 4.641 11.926 9.902 1.00 80.69 105 LEU A O 1
ATOM 882 N N . ALA A 1 106 ? 2.933 10.645 9.188 1.00 83.56 106 ALA A N 1
ATOM 883 C CA . ALA A 1 106 ? 2.615 11.450 8.015 1.00 83.56 106 ALA A CA 1
ATOM 884 C C . ALA A 1 106 ? 2.180 12.869 8.412 1.00 83.56 106 ALA A C 1
ATOM 886 O O . ALA A 1 106 ? 2.753 13.843 7.924 1.00 83.56 106 ALA A O 1
ATOM 887 N N . ARG A 1 107 ? 1.292 13.002 9.409 1.00 86.69 107 ARG A N 1
ATOM 888 C CA . ARG A 1 107 ? 0.879 14.299 9.973 1.00 86.69 107 ARG A CA 1
ATOM 889 C C . ARG A 1 107 ? 2.062 15.084 10.549 1.00 86.69 107 ARG A C 1
ATOM 891 O O . ARG A 1 107 ? 2.197 16.269 10.263 1.00 86.69 107 ARG A O 1
ATOM 898 N N . ARG A 1 108 ? 2.977 14.437 11.288 1.00 84.88 108 ARG A N 1
ATOM 899 C CA . ARG A 1 108 ? 4.218 15.081 11.784 1.00 84.88 108 ARG A CA 1
ATOM 900 C C . ARG A 1 108 ? 5.110 15.609 10.660 1.00 84.88 108 ARG A C 1
ATOM 902 O O . ARG A 1 108 ? 5.862 16.552 10.874 1.00 84.88 108 ARG A O 1
ATOM 909 N N . ARG A 1 109 ? 5.050 14.986 9.483 1.00 80.94 109 ARG A N 1
ATOM 910 C CA . ARG A 1 109 ? 5.786 15.389 8.279 1.00 80.94 109 ARG A CA 1
ATOM 911 C C . ARG A 1 109 ? 4.975 16.307 7.360 1.00 80.94 109 ARG A C 1
ATOM 913 O O . ARG A 1 109 ? 5.467 16.618 6.285 1.00 80.94 109 ARG A O 1
ATOM 920 N N . GLN A 1 110 ? 3.782 16.738 7.782 1.00 87.88 110 GLN A N 1
ATOM 921 C CA . GLN A 1 110 ? 2.856 17.553 6.986 1.00 87.88 110 GLN A CA 1
ATOM 922 C C . GLN A 1 110 ? 2.499 16.910 5.635 1.00 87.88 110 GLN A C 1
ATOM 924 O O . GLN A 1 110 ? 2.285 17.596 4.642 1.00 87.88 110 GLN A O 1
ATOM 929 N N . ILE A 1 111 ? 2.447 15.577 5.595 1.00 86.62 111 ILE A N 1
ATOM 930 C CA . ILE A 1 111 ? 2.003 14.820 4.426 1.00 86.62 111 ILE A CA 1
ATOM 931 C C . ILE A 1 111 ? 0.537 14.476 4.649 1.00 86.62 111 ILE A C 1
ATOM 933 O O . ILE A 1 111 ? 0.203 13.790 5.618 1.00 86.62 111 ILE A O 1
ATOM 937 N N . GLY A 1 112 ? -0.322 14.990 3.774 1.00 86.06 112 GLY A N 1
ATOM 938 C CA . GLY A 1 112 ? -1.749 14.719 3.806 1.00 86.06 112 GLY A CA 1
ATOM 939 C C . GLY A 1 112 ? -2.134 13.421 3.079 1.00 86.06 112 GLY A C 1
ATOM 940 O O . GLY A 1 112 ? -1.293 12.773 2.447 1.00 86.06 112 GLY A O 1
ATOM 941 N N . PRO A 1 113 ? -3.404 13.014 3.205 1.00 86.75 113 PRO A N 1
ATOM 942 C CA . PRO A 1 113 ? -3.960 11.792 2.618 1.00 86.75 113 PRO A CA 1
ATOM 943 C C . PRO A 1 113 ? -4.219 11.894 1.105 1.00 86.75 113 PRO A C 1
ATOM 945 O O . PRO A 1 113 ? -4.652 10.924 0.483 1.00 86.75 113 PRO A O 1
ATOM 948 N N . GLU A 1 114 ? -4.030 13.073 0.511 1.00 87.25 114 GLU A N 1
ATOM 949 C CA . GLU A 1 114 ? -4.427 13.349 -0.861 1.00 87.25 114 GLU A CA 1
ATOM 950 C C . GLU A 1 114 ? -3.615 12.502 -1.843 1.00 87.25 114 GLU A C 1
ATOM 952 O O . GLU A 1 114 ? -2.388 12.417 -1.769 1.00 87.25 114 GLU A O 1
ATOM 957 N N . LEU A 1 115 ? -4.295 11.951 -2.848 1.00 81.75 115 LEU A N 1
ATOM 958 C CA . LEU A 1 115 ? -3.674 11.164 -3.919 1.00 81.75 115 LEU A CA 1
ATOM 959 C C . LEU A 1 115 ? -2.978 12.045 -4.977 1.00 81.75 115 LEU A C 1
ATOM 961 O O . LEU A 1 115 ? -2.805 11.639 -6.123 1.00 81.75 115 LEU A O 1
ATOM 965 N N . ALA A 1 116 ? -2.591 13.266 -4.605 1.00 81.88 116 ALA A N 1
ATOM 966 C CA . ALA A 1 116 ? -1.836 14.163 -5.462 1.00 81.88 116 ALA A CA 1
ATOM 967 C C . ALA A 1 116 ? -0.403 13.643 -5.643 1.00 81.88 116 ALA A C 1
ATOM 969 O O . ALA A 1 116 ? 0.225 13.170 -4.696 1.00 81.88 116 ALA A O 1
ATOM 970 N N . ASP A 1 117 ? 0.149 13.793 -6.847 1.00 78.06 117 ASP A N 1
ATOM 971 C CA . ASP A 1 117 ? 1.459 13.248 -7.224 1.00 78.06 117 ASP A CA 1
ATOM 972 C C . ASP A 1 117 ? 2.597 13.601 -6.256 1.00 78.06 117 ASP A C 1
ATOM 974 O O . ASP A 1 117 ? 3.455 12.760 -5.960 1.00 78.06 117 ASP A O 1
ATOM 978 N N . LEU A 1 118 ? 2.614 14.846 -5.769 1.00 78.06 118 LEU A N 1
ATOM 979 C CA . LEU A 1 118 ? 3.618 15.333 -4.825 1.00 78.06 118 LEU A CA 1
ATOM 980 C C . LEU A 1 118 ? 3.467 14.662 -3.453 1.00 78.06 118 LEU A C 1
ATOM 982 O O . LEU A 1 118 ? 4.460 14.206 -2.886 1.00 78.06 118 LEU A O 1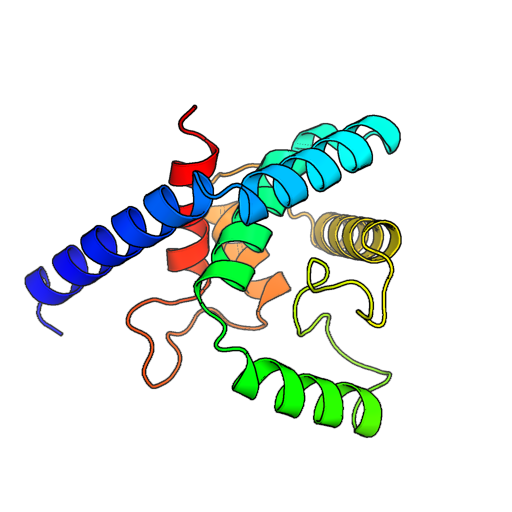
ATOM 986 N N . ASN A 1 119 ? 2.234 14.532 -2.956 1.00 83.69 119 ASN A N 1
ATOM 987 C CA . ASN A 1 119 ? 1.952 13.885 -1.674 1.00 83.69 119 ASN A CA 1
ATOM 988 C C . ASN A 1 119 ? 2.239 12.389 -1.737 1.00 83.69 119 ASN A C 1
ATOM 990 O O . ASN A 1 119 ? 2.926 11.882 -0.856 1.00 83.69 119 ASN A O 1
ATOM 994 N N . LEU A 1 120 ? 1.853 11.706 -2.818 1.00 84.69 120 LEU A N 1
ATOM 995 C CA . LEU A 1 120 ? 2.197 10.299 -3.041 1.00 84.69 120 LEU A CA 1
ATOM 996 C C . LEU A 1 120 ? 3.710 10.076 -3.084 1.00 84.69 120 LEU A C 1
ATOM 998 O O . LEU A 1 120 ? 4.204 9.109 -2.511 1.00 84.69 120 LEU A O 1
ATOM 1002 N N . SER A 1 121 ? 4.463 10.977 -3.718 1.00 83.88 121 SER A N 1
ATOM 1003 C CA . SER A 1 121 ? 5.925 10.866 -3.793 1.00 83.88 121 SER A CA 1
ATOM 1004 C C . SER A 1 121 ? 6.590 11.110 -2.434 1.00 83.88 121 SER A C 1
ATOM 1006 O O . SER A 1 121 ? 7.470 10.349 -2.031 1.00 83.88 121 SER A O 1
ATOM 1008 N N . ASN A 1 122 ? 6.153 12.136 -1.699 1.00 82.75 122 ASN A N 1
ATOM 1009 C CA . ASN A 1 122 ? 6.638 12.426 -0.347 1.00 82.75 122 ASN A CA 1
ATOM 1010 C C . ASN A 1 122 ? 6.294 11.296 0.625 1.00 82.75 122 ASN A C 1
ATOM 1012 O O . ASN A 1 122 ? 7.125 10.888 1.438 1.00 82.75 122 ASN A O 1
ATOM 1016 N N . PHE A 1 123 ? 5.086 10.753 0.503 1.00 82.62 123 PHE A N 1
ATOM 1017 C CA . PHE A 1 123 ? 4.636 9.625 1.290 1.00 82.62 123 PHE A CA 1
ATOM 1018 C C . PHE A 1 123 ? 5.434 8.364 0.958 1.00 82.62 123 PHE A C 1
ATOM 1020 O O . PHE A 1 123 ? 5.925 7.708 1.866 1.00 82.62 123 PHE A O 1
ATOM 1027 N N . ALA A 1 124 ? 5.632 8.044 -0.321 1.00 80.38 124 ALA A N 1
ATOM 1028 C CA . ALA A 1 124 ? 6.440 6.909 -0.759 1.00 80.38 124 ALA A CA 1
ATOM 1029 C C . ALA A 1 124 ? 7.871 6.971 -0.205 1.00 80.38 124 ALA A C 1
ATOM 1031 O O . ALA A 1 124 ? 8.389 5.959 0.256 1.00 80.38 124 ALA A O 1
ATOM 1032 N N . LYS A 1 125 ? 8.481 8.162 -0.164 1.00 77.12 125 LYS A N 1
ATOM 1033 C CA . LYS A 1 125 ? 9.789 8.378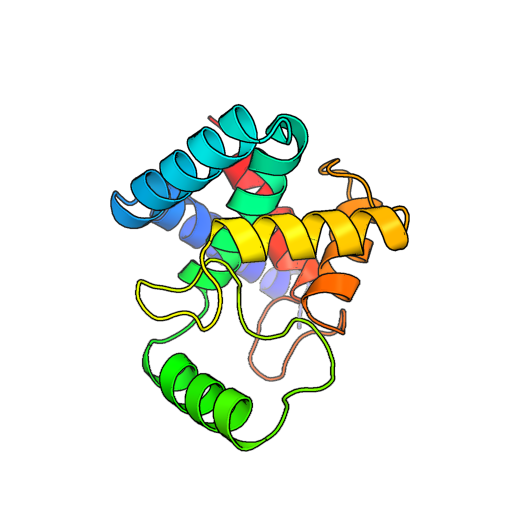 0.477 1.00 77.12 125 LYS A CA 1
ATOM 1034 C C . LYS A 1 125 ? 9.744 8.161 1.983 1.00 77.12 125 LYS A C 1
ATOM 1036 O O . LYS A 1 125 ? 10.628 7.509 2.528 1.00 77.12 125 LYS A O 1
ATOM 1041 N N . LEU A 1 126 ? 8.724 8.695 2.657 1.00 77.62 126 LEU A N 1
ATOM 1042 C CA . LEU A 1 126 ? 8.520 8.480 4.091 1.00 77.62 126 LEU A CA 1
ATOM 1043 C C . LEU A 1 126 ? 8.333 6.990 4.413 1.00 77.62 126 LEU A C 1
ATOM 1045 O O . LEU A 1 126 ? 8.800 6.517 5.445 1.00 77.62 126 LEU A O 1
ATOM 1049 N N . TRP A 1 127 ? 7.632 6.289 3.527 1.00 74.38 127 TRP A N 1
ATOM 1050 C CA . TRP A 1 127 ? 7.227 4.900 3.653 1.00 74.38 127 TRP A CA 1
ATOM 1051 C C . TRP A 1 127 ? 8.367 3.917 3.403 1.00 74.38 127 TRP A C 1
ATOM 1053 O O . TRP A 1 127 ? 8.612 3.019 4.201 1.00 74.38 127 TRP A O 1
ATOM 1063 N N . TYR A 1 128 ? 9.040 4.086 2.270 1.00 71.69 128 TYR A N 1
ATOM 1064 C CA . TYR A 1 128 ? 10.016 3.144 1.737 1.00 71.69 128 TYR A CA 1
ATOM 1065 C C . TYR A 1 128 ? 11.460 3.549 2.071 1.00 71.69 128 TYR A C 1
ATOM 1067 O O . TYR A 1 128 ? 12.386 2.761 1.934 1.00 71.69 128 TYR A O 1
ATOM 1075 N N . GLY A 1 129 ? 11.668 4.792 2.518 1.00 67.19 129 GLY A N 1
ATOM 1076 C CA . GLY A 1 129 ? 12.977 5.349 2.859 1.00 67.19 129 GLY A CA 1
ATOM 1077 C C . GLY A 1 129 ? 13.747 5.931 1.670 1.00 67.19 129 GLY A C 1
ATOM 1078 O O . GLY A 1 129 ? 14.693 6.687 1.882 1.00 67.19 129 GLY A O 1
ATOM 1079 N N . HIS A 1 130 ? 13.340 5.637 0.430 1.00 67.75 130 HIS A N 1
ATOM 1080 C CA . HIS A 1 130 ? 13.973 6.153 -0.786 1.00 67.75 130 HIS A CA 1
ATOM 1081 C C . HIS A 1 130 ? 13.022 6.195 -1.996 1.00 67.75 130 HIS A C 1
ATOM 1083 O O . HIS A 1 130 ? 11.916 5.659 -1.956 1.00 67.75 130 HIS A O 1
ATOM 1089 N N . ASP A 1 131 ? 13.455 6.834 -3.089 1.00 70.19 131 ASP A N 1
ATOM 1090 C CA . ASP A 1 131 ? 12.699 6.999 -4.343 1.00 70.19 131 ASP A CA 1
ATOM 1091 C C . ASP A 1 131 ? 13.358 6.390 -5.590 1.00 70.19 131 ASP A C 1
ATOM 1093 O O . ASP A 1 131 ? 12.761 6.423 -6.669 1.00 70.19 131 ASP A O 1
ATOM 1097 N N . PHE A 1 132 ? 14.553 5.811 -5.462 1.00 71.81 132 PHE A N 1
ATOM 1098 C CA . PHE A 1 132 ? 15.224 5.137 -6.571 1.00 71.81 132 PHE A CA 1
ATOM 1099 C C . PHE A 1 132 ? 14.587 3.776 -6.902 1.00 71.81 132 PHE A C 1
ATOM 1101 O O . PHE A 1 132 ? 13.857 3.188 -6.100 1.00 71.81 132 PHE A O 1
ATOM 1108 N N . VAL A 1 133 ? 14.860 3.284 -8.113 1.00 73.75 133 VAL A N 1
ATOM 1109 C CA . VAL A 1 133 ? 14.460 1.947 -8.573 1.00 73.75 133 VAL A CA 1
ATOM 1110 C C . VAL A 1 133 ? 15.407 0.916 -7.965 1.00 73.75 133 VAL A C 1
ATOM 1112 O O . VAL A 1 133 ? 16.619 1.015 -8.153 1.00 73.75 133 VAL A O 1
ATOM 1115 N N . GLU A 1 134 ? 14.871 -0.065 -7.242 1.00 69.75 134 GLU A N 1
ATOM 1116 C CA . GLU A 1 134 ? 15.682 -1.162 -6.710 1.00 69.75 134 GLU A CA 1
ATOM 1117 C C . GLU A 1 134 ? 16.259 -2.034 -7.825 1.00 69.75 134 GLU A C 1
ATOM 1119 O O . GLU A 1 134 ? 15.645 -2.231 -8.877 1.00 69.75 134 GLU A O 1
ATOM 1124 N N . THR A 1 135 ? 17.434 -2.610 -7.577 1.00 68.06 135 THR A N 1
ATOM 1125 C CA . THR A 1 135 ? 18.066 -3.550 -8.503 1.00 68.06 135 THR A CA 1
ATOM 1126 C C . THR A 1 135 ? 17.126 -4.719 -8.799 1.00 68.06 135 THR A C 1
ATOM 1128 O O . THR A 1 135 ? 16.763 -5.478 -7.905 1.00 68.06 135 THR A O 1
ATOM 1131 N N . GLY A 1 136 ? 16.751 -4.881 -10.069 1.00 68.44 136 GLY A N 1
ATOM 1132 C CA . GLY A 1 136 ? 15.838 -5.938 -10.515 1.00 68.44 136 GLY A CA 1
ATOM 1133 C C . GLY A 1 136 ? 14.354 -5.554 -10.517 1.00 68.44 136 GLY A C 1
ATOM 1134 O O . GLY A 1 136 ? 13.546 -6.338 -11.011 1.00 68.44 136 GLY A O 1
ATOM 1135 N N . SER A 1 137 ? 13.992 -4.357 -10.045 1.00 71.00 137 SER A N 1
ATOM 1136 C CA . SER A 1 137 ? 12.651 -3.797 -10.230 1.00 71.00 137 SER A CA 1
ATOM 1137 C C . SER A 1 137 ? 12.559 -2.997 -11.532 1.00 71.00 137 SER A C 1
ATOM 1139 O O . SER A 1 137 ? 13.509 -2.333 -11.947 1.00 71.00 137 SER A O 1
ATOM 1141 N N . ALA A 1 138 ? 11.391 -3.031 -12.175 1.00 78.06 138 ALA A N 1
ATOM 1142 C CA . ALA A 1 138 ? 11.098 -2.195 -13.340 1.00 78.06 138 ALA A CA 1
ATOM 1143 C C . ALA A 1 138 ? 10.634 -0.777 -12.957 1.00 78.06 138 ALA A C 1
ATOM 1145 O O . ALA A 1 138 ? 10.682 0.132 -13.785 1.00 78.06 138 ALA A O 1
ATOM 1146 N N . LEU A 1 139 ? 10.164 -0.587 -11.719 1.00 83.06 139 LEU A N 1
ATOM 1147 C CA . LEU A 1 139 ? 9.545 0.650 -11.239 1.00 83.06 139 LEU A CA 1
ATOM 1148 C C . LEU A 1 139 ? 10.066 1.017 -9.847 1.00 83.06 139 LEU A C 1
ATOM 1150 O O . LEU A 1 139 ? 10.373 0.149 -9.028 1.00 83.06 139 LEU A O 1
ATOM 1154 N N . SER A 1 140 ? 10.140 2.316 -9.559 1.00 85.31 140 SER A N 1
ATOM 1155 C CA . SER A 1 140 ? 10.377 2.791 -8.195 1.00 85.31 140 SER A CA 1
ATOM 1156 C C . SER A 1 140 ? 9.099 2.676 -7.363 1.00 85.31 140 SER A C 1
ATOM 1158 O O . SER A 1 140 ? 7.990 2.704 -7.905 1.00 85.31 140 SER A O 1
ATOM 1160 N N . TYR A 1 141 ? 9.234 2.600 -6.038 1.00 84.00 141 TYR A N 1
ATOM 1161 C CA . TYR A 1 141 ? 8.077 2.540 -5.141 1.00 84.00 141 TYR A CA 1
ATOM 1162 C C . TYR A 1 141 ? 7.109 3.734 -5.308 1.00 84.00 141 TYR A C 1
ATOM 1164 O O . TYR A 1 141 ? 5.903 3.503 -5.400 1.00 84.00 141 TYR A O 1
ATOM 1172 N N . PRO A 1 142 ? 7.571 4.998 -5.459 1.00 87.69 142 PRO A N 1
ATOM 1173 C CA . PRO A 1 142 ? 6.676 6.109 -5.792 1.00 87.69 142 PRO A CA 1
ATOM 1174 C C . PRO A 1 142 ? 5.887 5.898 -7.091 1.00 87.69 142 PRO A C 1
ATOM 1176 O O . PRO A 1 142 ? 4.706 6.232 -7.147 1.00 87.69 142 PRO A O 1
ATOM 1179 N N . ALA A 1 143 ? 6.509 5.337 -8.134 1.00 88.56 143 ALA A N 1
ATOM 1180 C CA . ALA A 1 143 ? 5.825 5.060 -9.396 1.00 88.56 143 ALA A CA 1
ATOM 1181 C C . ALA A 1 143 ? 4.777 3.947 -9.235 1.00 88.56 143 ALA A C 1
ATOM 1183 O O . ALA A 1 143 ? 3.646 4.101 -9.691 1.00 88.56 143 ALA A O 1
ATOM 1184 N N . ALA A 1 144 ? 5.123 2.870 -8.525 1.00 89.19 144 ALA A N 1
ATOM 1185 C CA . ALA A 1 144 ? 4.192 1.797 -8.186 1.00 89.19 144 ALA A CA 1
ATOM 1186 C C . ALA A 1 144 ? 2.985 2.312 -7.382 1.00 89.19 144 ALA A C 1
ATOM 1188 O O . ALA A 1 144 ? 1.844 1.977 -7.699 1.00 89.19 144 ALA A O 1
ATOM 1189 N N . LEU A 1 145 ? 3.223 3.180 -6.393 1.00 89.88 145 LEU A N 1
ATOM 1190 C CA . LEU A 1 145 ? 2.173 3.749 -5.549 1.00 89.88 145 LEU A CA 1
ATOM 1191 C C . LEU A 1 145 ? 1.217 4.657 -6.333 1.00 89.88 145 LEU A C 1
ATOM 1193 O O . LEU A 1 145 ? 0.013 4.612 -6.099 1.00 89.88 145 LEU A O 1
ATOM 1197 N N . LYS A 1 146 ? 1.722 5.434 -7.297 1.00 92.31 146 LYS A N 1
ATOM 1198 C CA . LYS A 1 146 ? 0.880 6.229 -8.209 1.00 92.31 146 LYS A CA 1
ATOM 1199 C C . LYS A 1 146 ? -0.020 5.354 -9.073 1.00 92.31 146 LYS A C 1
ATOM 1201 O O . LYS A 1 146 ? -1.206 5.645 -9.216 1.00 92.31 146 LYS A O 1
ATOM 1206 N N . ILE A 1 147 ? 0.522 4.259 -9.609 1.00 92.50 147 ILE A N 1
ATOM 1207 C CA . ILE A 1 147 ? -0.276 3.307 -10.387 1.00 92.50 147 ILE A CA 1
ATOM 1208 C C . ILE A 1 147 ? -1.351 2.692 -9.485 1.00 92.50 147 ILE A C 1
ATOM 1210 O O . ILE A 1 147 ? -2.528 2.723 -9.837 1.00 92.50 147 ILE A O 1
ATOM 1214 N N . ALA A 1 148 ? -0.987 2.222 -8.291 1.00 91.75 148 ALA A N 1
ATOM 1215 C CA . ALA A 1 148 ? -1.943 1.670 -7.335 1.00 91.75 148 ALA A CA 1
ATOM 1216 C C . ALA A 1 148 ? -3.042 2.667 -6.940 1.00 91.75 148 ALA A C 1
ATOM 1218 O O . ALA A 1 148 ? -4.207 2.285 -6.900 1.00 91.75 148 ALA A O 1
ATOM 1219 N N . ALA A 1 149 ? -2.703 3.942 -6.731 1.00 92.50 149 ALA A N 1
ATOM 1220 C CA . ALA A 1 149 ? -3.679 4.991 -6.444 1.00 92.50 149 ALA A CA 1
ATOM 1221 C C . ALA A 1 149 ? -4.700 5.160 -7.578 1.00 92.50 149 ALA A C 1
ATOM 1223 O O . ALA A 1 149 ? -5.892 5.286 -7.310 1.00 92.50 149 ALA A O 1
ATOM 1224 N N . SER A 1 150 ? -4.264 5.093 -8.841 1.00 92.56 150 SER A N 1
ATOM 1225 C CA . SER A 1 150 ? -5.189 5.140 -9.983 1.00 92.56 150 SER A CA 1
ATOM 1226 C C . SER A 1 150 ? -6.072 3.891 -10.093 1.00 92.56 150 SER A C 1
ATOM 1228 O O . SER A 1 150 ? -7.232 3.996 -10.485 1.00 92.56 150 SER A O 1
ATOM 1230 N N . VAL A 1 151 ? -5.556 2.718 -9.706 1.00 91.56 151 VAL A N 1
ATOM 1231 C CA . VAL A 1 151 ? -6.335 1.471 -9.648 1.00 91.56 151 VAL A CA 1
ATOM 1232 C C . VAL A 1 151 ? -7.391 1.541 -8.546 1.00 91.56 151 VAL A C 1
ATOM 1234 O O . VAL A 1 151 ? -8.545 1.246 -8.814 1.00 91.56 151 VAL A O 1
ATOM 1237 N N . VAL A 1 152 ? -7.031 1.986 -7.340 1.00 88.81 152 VAL A N 1
ATOM 1238 C CA . VAL A 1 152 ? -7.963 2.093 -6.202 1.00 88.81 152 VAL A CA 1
ATOM 1239 C C . VAL A 1 152 ? -9.016 3.188 -6.412 1.00 88.81 152 VAL A C 1
ATOM 1241 O O . VAL A 1 152 ? -10.136 3.053 -5.931 1.00 88.81 152 VAL A O 1
ATOM 1244 N N . ALA A 1 153 ? -8.680 4.267 -7.124 1.00 81.94 153 ALA A N 1
ATOM 1245 C CA . ALA A 1 153 ? -9.621 5.344 -7.437 1.00 81.94 153 ALA A CA 1
ATOM 1246 C C . ALA A 1 153 ? -10.640 4.980 -8.534 1.00 81.94 153 ALA A C 1
ATOM 1248 O O . ALA A 1 153 ? -11.616 5.709 -8.714 1.00 81.94 153 ALA A O 1
ATOM 1249 N N . THR A 1 154 ? -10.415 3.890 -9.275 1.00 67.88 154 THR A N 1
ATOM 1250 C CA . THR A 1 154 ? -11.344 3.407 -10.302 1.00 67.88 154 THR A CA 1
ATOM 1251 C C . THR A 1 154 ? -12.277 2.367 -9.661 1.00 67.88 154 THR A C 1
ATOM 1253 O O . THR A 1 154 ? -11.762 1.366 -9.165 1.00 67.88 154 THR A O 1
ATOM 1256 N N . PRO A 1 155 ? -13.602 2.605 -9.600 1.00 48.66 155 PRO A N 1
ATOM 1257 C CA . PRO A 1 155 ? -14.560 1.684 -8.983 1.00 48.66 155 PRO A CA 1
ATOM 1258 C C . PRO A 1 155 ? -14.703 0.354 -9.731 1.00 48.66 155 PRO A C 1
ATOM 1260 O O . PRO A 1 155 ? -14.500 0.341 -10.968 1.00 48.66 155 PRO A O 1
#

Sequence (155 aa):
MKRADQEYAVQLYTWRLRDYAESAQFRRMAQRIHRYTESADYIEWANLLCSIALVETNERRLLIRGVEWTFHVLAFGRSGLTLGPFQLRNSPWKLSSAIERLILLARRRQIGPELADLNLSNFAKLWYGHDFVETGSALSYPAALKIAASVVATP